Protein AF-A0A3E0JAR3-F1 (afdb_monomer_lite)

Sequence (174 aa):
SFAVMYMLDVHLGWAGGSGLIDFILVNALPGTGNWWMNLVAGAVFFVIYYFSFSFAIKKWDLATPGRGGQENKLYTRKDFNEQKKGSKGGQTKETAAAIMEALGGESNLKHVDACFTRLRVEVSEVGQINEERLKELGAAGVVKVDHNIQAIFGGRSDLYKNEINRIIKESNAS

Organism: NCBI:txid156205

InterPro domains:
  IPR001996 Phosphotransferase system, IIB component, type 1 [PS51098] (93-174)
  IPR001996 Phosphotransferase system, IIB component, type 1 [TIGR00826] (59-154)
  IPR018113 Phosphotransferase system EIIB, cysteine phosphorylation site [PF00367] (98-130)
  IPR018113 Phosphotransferase system EIIB, cysteine phosphorylation site [PS01035] (108-125)
  IPR018113 Phosphotransferase system EIIB, cysteine phosphorylation site [cd00212] (93-168)
  IPR036878 Glucose permease domain IIB [G3DSA:3.30.1360.60] (90-171)
  IPR036878 Glucose permease domain IIB [SSF55604] (95-168)
  IPR050429 Phosphotransferase System Glucose-Specific EIICBA [PTHR30009] (1-170)

Radius of gyration: 22.56 Å; chains: 1; bounding box: 52×41×61 Å

Foldseek 3Di:
DVVVCVVVLNDDDDPPDPDPVRLCVGQVVVCSVCSCVVVVVVVVVCVVCVVVVVCCCVVVVDDDQPPPPRDPPPQDVVNVVVVVVVPPVVLLLVLLQLQCQQCQHPQQFDDWDDDQFKIKTQGPDRVSHHQVSLVVSQFPGWDDDPRIIITGNHRCNHVSSVSNVVVSVVVVVD

Secondary structure (DSSP, 8-state):
-HHHHHHTT------S--SHHHHIIIIITTT-TTTTHHHHHHHHHHHHHHHHHHHHHHHH----TTSSS-------HHHHHHHHHHS-HHHHHHHHHHHHHHTT-GGGEEEEEE-SS-EEEEES-GGG--HHHHHHTT-S-EEEETTEEEE--GGGHHHHHHHHHHHHHHHTT-

Structure (mmCIF, N/CA/C/O backbone):
data_AF-A0A3E0JAR3-F1
#
_entry.id   AF-A0A3E0JAR3-F1
#
loop_
_atom_site.group_PDB
_atom_site.id
_atom_site.type_symbol
_atom_site.label_atom_id
_atom_site.label_alt_id
_atom_site.label_comp_id
_atom_site.label_asym_id
_atom_site.label_entity_id
_atom_site.label_seq_id
_atom_site.pdbx_PDB_ins_code
_atom_site.Cartn_x
_atom_site.Cartn_y
_atom_site.Cartn_z
_atom_site.occupancy
_atom_site.B_iso_or_equiv
_atom_site.auth_seq_id
_atom_site.auth_comp_id
_atom_site.auth_asym_id
_atom_site.auth_atom_id
_atom_site.pdbx_PDB_model_num
ATOM 1 N N . SER A 1 1 ? 7.719 -9.546 -20.124 1.00 64.56 1 SER A N 1
ATOM 2 C CA . SER A 1 1 ? 7.148 -10.876 -20.419 1.00 64.56 1 SER A CA 1
ATOM 3 C C . SER A 1 1 ? 7.914 -11.911 -19.620 1.00 64.56 1 SER A C 1
ATOM 5 O O . SER A 1 1 ? 9.136 -11.921 -19.717 1.00 64.56 1 SER A O 1
ATOM 7 N N . PHE A 1 2 ? 7.223 -12.739 -18.832 1.00 71.62 2 PHE A N 1
ATOM 8 C CA . PHE A 1 2 ? 7.846 -13.811 -18.042 1.00 71.62 2 PHE A CA 1
ATOM 9 C C . PHE A 1 2 ? 8.596 -14.812 -18.939 1.00 71.62 2 PHE A C 1
ATOM 11 O O . PHE A 1 2 ? 9.709 -15.209 -18.620 1.00 71.62 2 PHE A O 1
ATOM 18 N N . ALA A 1 3 ? 8.052 -15.110 -20.125 1.00 78.06 3 ALA A N 1
ATOM 19 C CA . ALA A 1 3 ? 8.654 -16.037 -21.084 1.00 78.06 3 ALA A CA 1
ATOM 2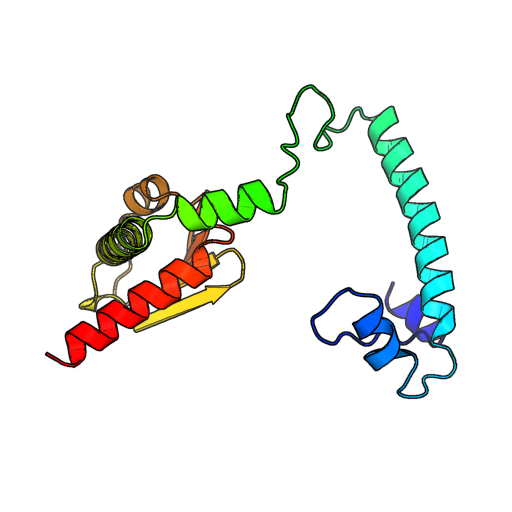0 C C . ALA A 1 3 ? 10.020 -15.570 -21.623 1.00 78.06 3 ALA A C 1
ATOM 22 O O . ALA A 1 3 ? 10.935 -16.372 -21.749 1.00 78.06 3 ALA A O 1
ATOM 23 N N . VAL A 1 4 ? 10.186 -14.272 -21.902 1.00 75.06 4 VAL A N 1
ATOM 24 C CA . VAL A 1 4 ? 11.461 -13.722 -22.410 1.00 75.06 4 VAL A CA 1
ATOM 25 C C . VAL A 1 4 ? 12.536 -13.723 -21.323 1.00 75.06 4 VA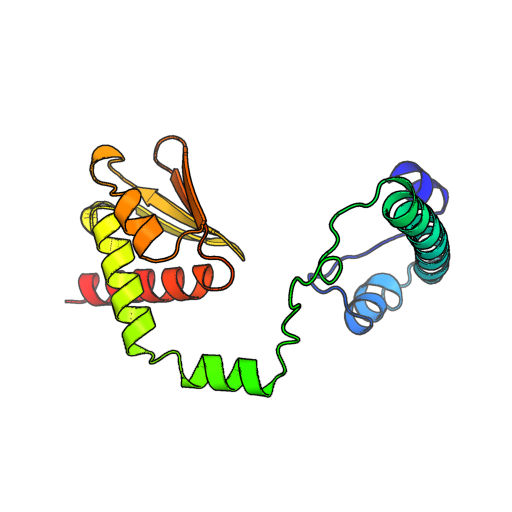L A C 1
ATOM 27 O O . VAL A 1 4 ? 13.687 -14.035 -21.601 1.00 75.06 4 VAL A O 1
ATOM 30 N N . MET A 1 5 ? 12.159 -13.410 -20.080 1.00 77.31 5 MET A N 1
ATOM 31 C CA . MET A 1 5 ? 13.083 -13.462 -18.941 1.00 77.31 5 MET A CA 1
ATOM 32 C C . MET A 1 5 ? 13.514 -14.903 -18.645 1.00 77.31 5 MET A C 1
ATOM 34 O O . MET A 1 5 ? 14.692 -15.144 -18.415 1.00 77.31 5 MET A O 1
ATOM 38 N N . TYR A 1 6 ? 12.586 -15.862 -18.751 1.00 77.75 6 TYR A N 1
ATOM 39 C CA . TYR A 1 6 ? 12.879 -17.289 -18.613 1.00 77.75 6 TYR A CA 1
ATOM 40 C C . TYR A 1 6 ? 13.829 -17.799 -19.710 1.00 77.75 6 TYR A C 1
ATOM 42 O O . TYR A 1 6 ? 14.785 -18.504 -19.414 1.00 77.75 6 TYR A O 1
ATOM 50 N N . MET A 1 7 ? 13.624 -17.395 -20.970 1.00 79.06 7 MET A N 1
ATOM 51 C CA . MET A 1 7 ? 14.518 -17.766 -22.081 1.00 79.06 7 MET A CA 1
ATOM 52 C C . MET A 1 7 ? 15.932 -17.185 -21.954 1.00 79.06 7 MET A C 1
ATOM 54 O O . MET A 1 7 ? 16.880 -17.781 -22.453 1.00 79.06 7 MET A O 1
ATOM 58 N N . LEU A 1 8 ? 16.075 -16.022 -21.316 1.00 73.94 8 LEU A N 1
ATOM 59 C CA . LEU A 1 8 ? 17.360 -15.352 -21.092 1.00 73.94 8 LEU A CA 1
ATOM 60 C C . LEU A 1 8 ? 18.018 -15.746 -19.757 1.00 73.94 8 LEU A C 1
ATOM 62 O O . LEU A 1 8 ? 19.013 -15.133 -19.377 1.00 73.94 8 LEU A O 1
ATOM 66 N N . ASP A 1 9 ? 17.457 -16.735 -19.049 1.00 74.19 9 ASP A N 1
ATOM 67 C CA . ASP A 1 9 ? 17.920 -17.203 -17.735 1.00 74.19 9 ASP A CA 1
ATOM 68 C C . ASP A 1 9 ? 18.020 -16.074 -16.683 1.00 74.19 9 ASP A C 1
ATOM 70 O O . ASP A 1 9 ? 18.864 -16.059 -15.781 1.00 74.19 9 ASP A O 1
ATOM 74 N N . VAL A 1 10 ? 17.135 -15.082 -16.811 1.00 71.31 10 VAL A N 1
ATOM 75 C CA . VAL A 1 10 ? 17.099 -13.889 -15.966 1.00 71.31 10 VAL A CA 1
ATOM 76 C C . VAL A 1 10 ? 16.290 -14.184 -14.713 1.00 71.31 10 VAL A C 1
ATOM 78 O O . VAL A 1 10 ? 15.062 -14.281 -14.747 1.00 71.31 10 VAL A O 1
ATOM 81 N N . HIS A 1 11 ? 16.993 -14.283 -13.591 1.00 69.81 11 HIS A N 1
ATOM 82 C CA . HIS A 1 11 ? 16.402 -14.490 -12.279 1.00 69.81 11 HIS A CA 1
ATOM 83 C C . HIS A 1 11 ? 16.314 -13.155 -11.542 1.00 69.81 11 HIS A C 1
ATOM 85 O O . HIS A 1 11 ? 17.333 -12.516 -11.281 1.00 69.81 11 HIS A O 1
ATOM 91 N N . LEU A 1 12 ? 15.085 -12.746 -11.217 1.00 69.62 12 LEU A N 1
ATOM 92 C CA . LEU A 1 12 ? 14.789 -11.577 -10.393 1.00 69.62 12 LEU A CA 1
ATOM 93 C C . LEU A 1 12 ? 14.257 -12.048 -9.046 1.00 69.62 12 LEU A C 1
ATOM 95 O O . LEU A 1 12 ? 13.067 -12.319 -8.886 1.00 69.62 12 LEU A O 1
ATOM 99 N N . GLY A 1 13 ? 15.153 -12.154 -8.074 1.00 67.56 13 GLY A N 1
ATOM 100 C CA . GLY A 1 13 ? 14.777 -12.371 -6.690 1.00 67.56 13 GLY A CA 1
ATOM 101 C C . GLY A 1 13 ? 14.262 -11.081 -6.051 1.00 67.56 13 GLY A C 1
ATOM 102 O O . GLY A 1 13 ? 14.854 -10.012 -6.219 1.00 67.56 13 GLY A O 1
ATOM 103 N N . TRP A 1 14 ? 13.160 -11.190 -5.307 1.00 66.94 14 TRP A N 1
ATOM 104 C CA . TRP A 1 14 ? 12.526 -10.085 -4.591 1.00 66.94 14 TRP A CA 1
ATOM 105 C C . TRP A 1 14 ? 12.487 -10.389 -3.090 1.00 66.94 14 TRP A C 1
ATOM 107 O O . TRP A 1 14 ? 11.853 -11.355 -2.675 1.00 66.94 14 TRP A O 1
ATOM 117 N N . ALA A 1 15 ? 13.151 -9.558 -2.279 1.00 64.25 15 ALA A N 1
ATOM 118 C CA . ALA A 1 15 ? 13.173 -9.679 -0.814 1.00 64.25 15 ALA A CA 1
ATOM 119 C C . ALA A 1 15 ? 12.381 -8.569 -0.103 1.00 64.25 15 ALA A C 1
ATOM 121 O O . ALA A 1 15 ? 12.691 -8.192 1.022 1.00 64.25 15 ALA A O 1
ATOM 122 N N . GLY A 1 16 ? 11.355 -8.020 -0.759 1.00 60.16 16 GLY A N 1
ATOM 123 C CA . GLY A 1 16 ? 10.467 -7.023 -0.152 1.00 60.16 16 GLY A CA 1
ATOM 124 C C . GLY A 1 16 ? 10.947 -5.574 -0.257 1.00 60.16 16 GLY A C 1
ATOM 125 O O . GLY A 1 16 ? 10.138 -4.665 -0.081 1.00 60.16 16 GLY A O 1
ATOM 126 N N . GLY A 1 17 ? 12.212 -5.339 -0.609 1.00 62.91 17 GLY A N 1
ATOM 127 C CA . GLY A 1 17 ? 12.725 -4.020 -0.968 1.00 62.91 17 GLY A CA 1
ATOM 128 C C . GLY A 1 17 ? 13.080 -3.901 -2.457 1.00 62.91 17 GLY A C 1
ATOM 129 O O . GLY A 1 17 ? 13.234 -4.897 -3.167 1.00 62.91 17 GLY A O 1
ATOM 130 N N . SER A 1 18 ? 13.141 -2.658 -2.942 1.00 70.75 18 SER A N 1
ATOM 131 C CA . SER A 1 18 ? 13.426 -2.309 -4.347 1.00 70.75 18 SER A CA 1
ATOM 132 C C . SER A 1 18 ? 14.765 -1.575 -4.496 1.00 70.75 18 SER A C 1
ATOM 134 O O . SER A 1 18 ? 14.938 -0.765 -5.407 1.00 70.75 18 SER A O 1
ATOM 136 N N . GLY A 1 19 ? 15.687 -1.780 -3.549 1.00 76.75 19 GLY A N 1
ATOM 137 C CA . GLY A 1 19 ? 16.962 -1.071 -3.486 1.00 76.75 19 GLY A CA 1
ATOM 138 C C . GLY A 1 19 ? 18.131 -1.828 -4.119 1.00 76.75 19 GLY A C 1
ATOM 139 O O . GLY A 1 19 ? 18.080 -3.033 -4.353 1.00 76.75 19 GLY A O 1
ATOM 140 N N . LEU A 1 20 ? 19.244 -1.112 -4.321 1.00 81.62 20 LEU A N 1
ATOM 141 C CA . LEU A 1 20 ? 20.516 -1.706 -4.754 1.00 81.62 20 LEU A CA 1
ATOM 142 C C . LEU A 1 20 ? 21.026 -2.766 -3.762 1.00 81.62 20 LEU A C 1
ATOM 144 O O . LEU A 1 20 ? 21.599 -3.771 -4.171 1.00 81.62 20 LEU A O 1
ATOM 148 N N . ILE A 1 21 ? 20.799 -2.542 -2.464 1.00 81.88 21 ILE A N 1
ATOM 149 C CA . ILE A 1 21 ? 21.194 -3.468 -1.396 1.00 81.88 21 ILE A CA 1
ATOM 150 C C . ILE A 1 21 ? 20.463 -4.806 -1.571 1.00 81.88 21 ILE A C 1
ATOM 152 O O . ILE A 1 21 ? 21.114 -5.845 -1.629 1.00 81.88 21 ILE A O 1
ATOM 156 N N . ASP A 1 22 ? 19.142 -4.784 -1.761 1.00 78.31 22 ASP A N 1
ATOM 157 C CA . ASP A 1 22 ? 18.349 -6.004 -1.968 1.00 78.31 22 ASP A CA 1
ATOM 158 C C . ASP A 1 22 ? 18.736 -6.716 -3.267 1.00 78.31 22 ASP A C 1
ATOM 160 O O . ASP A 1 22 ? 18.830 -7.941 -3.307 1.00 78.31 22 ASP A O 1
ATOM 164 N N . PHE A 1 23 ? 19.033 -5.956 -4.327 1.00 78.88 23 PHE A N 1
ATOM 165 C CA . PHE A 1 23 ? 19.499 -6.529 -5.586 1.00 78.88 23 PHE A CA 1
ATOM 166 C C . PHE A 1 23 ? 20.776 -7.354 -5.392 1.00 78.88 23 PHE A C 1
ATOM 168 O O . PHE A 1 23 ? 20.833 -8.507 -5.821 1.00 78.88 23 PHE A O 1
ATOM 175 N N . ILE A 1 24 ? 21.777 -6.802 -4.700 1.00 81.31 24 ILE A N 1
ATOM 176 C CA . ILE A 1 24 ? 23.038 -7.504 -4.435 1.00 81.31 24 ILE A CA 1
ATOM 177 C C . ILE A 1 24 ? 22.790 -8.737 -3.561 1.00 81.31 24 ILE A C 1
ATOM 179 O O . ILE A 1 24 ? 23.259 -9.825 -3.894 1.00 81.31 24 ILE A O 1
ATOM 183 N N . LEU A 1 25 ? 22.027 -8.585 -2.476 1.00 82.50 25 LEU A N 1
ATOM 184 C CA . LEU A 1 25 ? 21.807 -9.657 -1.505 1.00 82.50 25 LEU A CA 1
ATOM 185 C C . LEU A 1 25 ? 21.042 -10.852 -2.084 1.00 82.50 25 LEU A C 1
ATOM 187 O O . LEU A 1 25 ? 21.323 -11.985 -1.706 1.00 82.50 25 LEU A O 1
ATOM 191 N N . VAL A 1 26 ? 20.097 -10.612 -2.995 1.00 78.94 26 VAL A N 1
ATOM 192 C CA . VAL A 1 26 ? 19.178 -11.651 -3.489 1.00 78.94 26 VAL A CA 1
ATOM 193 C C . VAL A 1 26 ? 19.548 -12.150 -4.887 1.00 78.94 26 VAL A C 1
ATOM 195 O O . VAL A 1 26 ? 19.189 -13.264 -5.251 1.00 78.94 26 VAL A O 1
ATOM 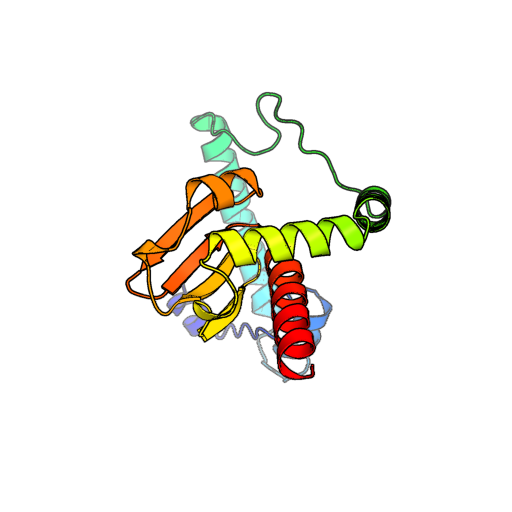198 N N . ASN A 1 27 ? 20.276 -11.365 -5.682 1.00 75.88 27 ASN A N 1
ATOM 199 C CA . ASN A 1 27 ? 20.605 -11.743 -7.060 1.00 75.88 27 ASN A CA 1
ATOM 200 C C . ASN A 1 27 ? 22.105 -12.004 -7.245 1.00 75.88 27 ASN A C 1
ATOM 202 O O . ASN A 1 27 ? 22.471 -13.028 -7.821 1.00 75.88 27 ASN A O 1
ATOM 206 N N . ALA A 1 28 ? 22.975 -11.127 -6.728 1.00 74.88 28 ALA A N 1
ATOM 207 C CA . ALA A 1 28 ? 24.423 -11.251 -6.925 1.00 74.88 28 ALA A CA 1
ATOM 208 C C . ALA A 1 28 ? 25.079 -12.262 -5.965 1.00 74.88 28 ALA A C 1
ATOM 210 O O . ALA A 1 28 ? 25.884 -13.082 -6.398 1.00 74.88 28 ALA A O 1
ATOM 211 N N . LEU A 1 29 ? 24.731 -12.231 -4.673 1.00 72.62 29 LEU A N 1
ATOM 212 C CA . LEU A 1 29 ? 25.328 -13.116 -3.661 1.00 72.62 29 LEU A CA 1
ATOM 213 C C . LEU A 1 29 ? 24.890 -14.586 -3.750 1.00 72.62 29 LEU A C 1
ATOM 215 O O . LEU A 1 29 ? 25.746 -15.446 -3.551 1.00 72.62 29 LEU A O 1
ATOM 219 N N . PRO A 1 30 ? 23.628 -14.929 -4.080 1.00 71.12 30 PRO A N 1
ATOM 220 C CA . PRO A 1 30 ? 23.207 -16.329 -4.175 1.00 71.12 30 PRO A CA 1
ATOM 221 C C . PRO A 1 30 ? 23.770 -17.073 -5.394 1.00 71.12 30 PRO A C 1
ATOM 223 O O . PRO A 1 30 ? 23.451 -18.241 -5.591 1.00 71.12 30 PRO A O 1
ATOM 226 N N . GLY A 1 31 ? 24.601 -16.420 -6.218 1.00 60.44 31 GLY A N 1
ATOM 227 C CA . GLY A 1 31 ? 25.338 -17.078 -7.294 1.00 60.44 31 GLY A CA 1
ATOM 228 C C . GLY A 1 31 ? 24.514 -17.382 -8.546 1.00 60.44 31 GLY A C 1
ATOM 229 O O . GLY A 1 31 ? 24.885 -18.275 -9.304 1.00 60.44 31 GLY A O 1
ATOM 230 N N . THR A 1 32 ? 23.421 -16.651 -8.805 1.00 65.50 32 THR A N 1
ATOM 231 C CA . THR A 1 32 ? 22.745 -16.748 -10.110 1.00 65.50 32 THR A CA 1
ATOM 232 C C . THR A 1 32 ? 23.709 -16.253 -11.193 1.00 65.50 32 THR A C 1
ATOM 234 O O . THR A 1 32 ? 24.086 -15.083 -11.214 1.00 65.50 32 THR A O 1
ATOM 237 N N . GLY A 1 33 ? 24.183 -17.146 -12.069 1.00 68.00 33 GLY A N 1
ATOM 238 C CA . GLY A 1 33 ? 25.280 -16.846 -13.007 1.00 68.00 33 GLY A CA 1
ATOM 239 C C . GLY A 1 33 ? 25.011 -15.653 -13.936 1.00 68.00 33 GLY A C 1
ATOM 240 O O . GLY A 1 33 ? 25.941 -14.978 -14.374 1.00 68.00 33 GLY A O 1
ATOM 241 N N . ASN A 1 34 ? 23.734 -15.339 -14.164 1.00 74.69 34 ASN A N 1
ATOM 242 C CA . ASN A 1 34 ? 23.268 -14.282 -15.057 1.00 74.69 34 ASN A CA 1
ATOM 243 C C . ASN A 1 34 ? 22.700 -13.052 -14.326 1.00 74.69 34 ASN A C 1
ATOM 245 O O . ASN A 1 34 ? 21.939 -12.283 -14.913 1.00 74.69 34 ASN A O 1
ATOM 249 N N . TRP A 1 35 ? 23.081 -12.809 -13.065 1.00 77.25 35 TRP A N 1
ATOM 250 C CA . TRP A 1 35 ? 22.592 -11.663 -12.278 1.00 77.25 35 TRP A CA 1
ATOM 251 C C . TRP A 1 35 ? 22.765 -10.304 -12.985 1.00 77.25 35 TRP A C 1
ATOM 253 O O . TRP A 1 35 ? 21.928 -9.415 -12.828 1.00 77.25 35 TRP A O 1
ATOM 263 N N . TRP A 1 36 ? 23.817 -10.140 -13.794 1.00 79.62 36 TRP A N 1
ATOM 264 C CA . TRP A 1 36 ? 24.115 -8.927 -14.566 1.00 79.62 36 TRP A CA 1
ATOM 265 C C . TRP A 1 36 ? 23.120 -8.682 -15.710 1.00 79.62 36 TRP A C 1
ATOM 267 O O . TRP A 1 36 ? 22.889 -7.533 -16.094 1.00 79.62 36 TRP A O 1
ATOM 277 N N . MET A 1 37 ? 22.472 -9.733 -16.219 1.00 79.06 37 MET A N 1
ATOM 278 C CA . MET A 1 37 ? 21.462 -9.633 -17.273 1.00 79.06 37 MET A CA 1
ATOM 279 C C . MET A 1 37 ? 20.226 -8.856 -16.797 1.00 79.06 37 MET A C 1
ATOM 281 O O . MET A 1 37 ? 19.566 -8.196 -17.596 1.00 79.06 37 MET A O 1
ATOM 285 N N . ASN A 1 38 ? 19.967 -8.828 -15.484 1.00 78.75 38 ASN A N 1
ATOM 286 C CA . ASN A 1 38 ? 18.946 -7.966 -14.887 1.00 78.75 38 ASN A CA 1
ATOM 287 C C . ASN A 1 38 ? 19.204 -6.476 -15.164 1.00 78.75 38 ASN A C 1
ATOM 289 O O . ASN A 1 38 ? 18.263 -5.724 -15.417 1.00 78.75 38 ASN A O 1
ATOM 293 N N . LEU A 1 39 ? 20.472 -6.044 -15.154 1.00 83.19 39 LEU A N 1
ATOM 294 C CA . LEU A 1 39 ? 20.843 -4.656 -15.447 1.00 83.19 39 LEU A CA 1
ATOM 295 C C . LEU A 1 39 ? 20.653 -4.336 -16.930 1.00 83.19 39 LEU A C 1
ATOM 297 O O . LEU A 1 39 ? 20.132 -3.275 -17.268 1.00 83.19 39 LEU A O 1
ATOM 301 N N . VAL A 1 40 ? 21.023 -5.270 -17.811 1.00 86.06 40 VAL A N 1
ATOM 302 C CA . VAL A 1 40 ? 20.831 -5.132 -19.262 1.00 86.06 40 VAL A CA 1
ATOM 303 C C . VAL A 1 40 ? 19.343 -5.069 -19.600 1.00 86.06 40 VAL A C 1
ATOM 305 O O . VAL A 1 40 ? 18.907 -4.153 -20.295 1.00 86.06 40 VAL A O 1
ATOM 308 N N . ALA A 1 41 ? 18.541 -5.985 -19.053 1.00 83.62 41 ALA A N 1
ATOM 309 C CA . ALA A 1 41 ? 17.092 -5.971 -19.205 1.00 83.62 41 ALA A CA 1
ATOM 310 C C . ALA A 1 41 ? 16.492 -4.662 -18.672 1.00 83.62 41 ALA A C 1
ATOM 312 O O . ALA A 1 41 ? 15.688 -4.034 -19.360 1.00 83.62 41 ALA A O 1
ATOM 313 N N . GLY A 1 42 ? 16.928 -4.205 -17.492 1.00 84.31 42 GLY A N 1
ATOM 314 C CA . GLY A 1 42 ? 16.527 -2.922 -16.916 1.00 84.31 42 GLY A CA 1
ATOM 315 C C . GLY A 1 42 ? 16.838 -1.735 -17.831 1.00 84.31 42 GLY A C 1
ATOM 316 O O . GLY A 1 42 ? 15.973 -0.886 -18.037 1.00 84.31 42 GLY A O 1
ATOM 317 N N . ALA A 1 43 ? 18.023 -1.703 -18.444 1.00 89.38 43 ALA A N 1
ATOM 318 C CA . ALA A 1 43 ? 18.407 -0.667 -19.401 1.00 89.38 43 ALA A CA 1
ATOM 319 C C . ALA A 1 43 ? 17.542 -0.699 -20.673 1.00 89.38 43 ALA A C 1
ATOM 321 O O . ALA A 1 43 ? 17.083 0.346 -21.134 1.00 89.38 43 ALA A O 1
ATOM 322 N N . VAL A 1 44 ? 17.255 -1.887 -21.214 1.00 90.25 44 VAL A N 1
ATOM 323 C CA . VAL A 1 44 ? 16.363 -2.043 -22.374 1.00 90.25 44 VAL A CA 1
ATOM 324 C C . VAL A 1 44 ? 14.948 -1.560 -22.043 1.00 90.25 44 VAL A C 1
ATOM 326 O O . VAL A 1 44 ? 14.380 -0.769 -22.797 1.00 90.25 44 VAL A O 1
ATOM 329 N N . PHE A 1 45 ? 14.388 -1.966 -20.898 1.00 86.81 45 PHE A N 1
ATOM 330 C CA . PHE A 1 45 ? 13.077 -1.486 -20.449 1.00 86.81 45 PHE A CA 1
ATOM 331 C C . PHE A 1 45 ? 13.064 0.023 -20.204 1.00 86.81 45 PHE A C 1
ATOM 333 O O . PHE A 1 45 ? 12.093 0.677 -20.577 1.00 86.81 45 PHE A O 1
ATOM 340 N N . PHE A 1 46 ? 14.134 0.587 -19.636 1.00 91.56 46 PHE A N 1
ATOM 341 C CA . PHE A 1 46 ? 14.276 2.031 -19.451 1.00 91.56 46 PHE A CA 1
ATOM 342 C C . PHE A 1 46 ? 14.180 2.772 -20.785 1.00 91.56 46 PHE A C 1
ATOM 344 O O . PHE A 1 46 ? 13.401 3.715 -20.895 1.00 91.56 46 PHE A O 1
ATOM 351 N N . VAL A 1 47 ? 14.910 2.320 -21.809 1.00 94.88 47 VAL A N 1
ATOM 352 C CA . VAL A 1 47 ? 14.860 2.913 -23.152 1.00 94.88 47 VAL A CA 1
ATOM 353 C C . VAL A 1 47 ? 13.447 2.804 -23.727 1.00 94.88 47 VAL A C 1
ATOM 355 O O . VAL A 1 47 ? 12.865 3.819 -24.109 1.00 94.88 47 VAL A O 1
ATOM 358 N N . ILE A 1 48 ? 12.861 1.603 -23.735 1.00 94.06 48 ILE A N 1
ATOM 359 C CA . ILE A 1 48 ? 11.518 1.376 -24.290 1.00 94.06 48 ILE A CA 1
ATOM 360 C C . ILE A 1 48 ? 10.491 2.282 -23.607 1.00 94.06 48 ILE A C 1
ATOM 362 O O . ILE A 1 48 ? 9.772 3.002 -24.296 1.00 94.06 48 ILE A O 1
ATOM 366 N N . TYR A 1 49 ? 10.450 2.290 -22.273 1.00 90.19 49 TYR A N 1
ATOM 367 C CA . TYR A 1 49 ? 9.503 3.101 -21.514 1.00 90.19 49 TYR A CA 1
ATOM 368 C C . TYR A 1 49 ? 9.761 4.593 -21.685 1.00 90.19 49 TYR A C 1
ATOM 370 O O . TYR A 1 49 ? 8.815 5.339 -21.927 1.00 90.19 49 TYR A O 1
ATOM 378 N N . TYR A 1 50 ? 11.012 5.048 -21.620 1.00 92.69 50 TYR A N 1
ATOM 379 C CA . TYR A 1 50 ? 11.323 6.461 -21.802 1.00 92.69 50 TYR A CA 1
ATOM 380 C C . TYR A 1 50 ? 10.791 6.969 -23.142 1.00 92.69 50 TYR A C 1
ATOM 382 O O . TYR A 1 50 ? 10.076 7.971 -23.170 1.00 92.69 50 TYR A O 1
ATOM 390 N N . PHE A 1 51 ? 11.067 6.264 -24.242 1.00 94.56 51 PHE A N 1
ATOM 391 C CA . PHE A 1 51 ? 10.613 6.688 -25.564 1.00 94.56 51 PHE A CA 1
ATOM 392 C C . PHE A 1 51 ? 9.106 6.497 -25.759 1.00 94.56 51 PHE A C 1
ATOM 394 O O . PHE A 1 51 ? 8.458 7.413 -26.267 1.00 94.56 51 PHE A O 1
ATOM 401 N N . SER A 1 52 ? 8.523 5.376 -25.322 1.00 93.19 52 SER A N 1
ATOM 402 C CA . SER A 1 52 ? 7.086 5.124 -25.483 1.00 93.19 52 SER A CA 1
ATOM 403 C C . SER A 1 52 ? 6.241 6.111 -24.679 1.00 93.19 52 SER A C 1
ATOM 405 O O . SER A 1 52 ? 5.325 6.721 -25.231 1.00 93.19 52 SER A O 1
ATOM 407 N N . PHE A 1 53 ? 6.565 6.323 -23.397 1.00 89.50 53 PHE A N 1
ATOM 408 C CA . PHE A 1 53 ? 5.856 7.279 -22.549 1.00 89.50 53 PHE A CA 1
ATOM 409 C C . PHE A 1 53 ? 6.122 8.711 -23.002 1.00 89.50 53 PHE A C 1
ATOM 411 O O . PHE A 1 53 ? 5.169 9.470 -23.132 1.00 89.50 53 PHE A O 1
ATOM 418 N N . SER A 1 54 ? 7.365 9.089 -23.322 1.00 88.62 54 SER A N 1
ATOM 419 C CA . SER A 1 54 ? 7.648 10.447 -23.816 1.00 88.62 54 SER A CA 1
ATOM 420 C C . SER A 1 54 ? 6.904 10.751 -25.113 1.00 88.62 54 SER A C 1
ATOM 422 O O . SER A 1 54 ? 6.397 11.861 -25.280 1.00 88.62 54 SER A O 1
ATOM 424 N N . PHE A 1 55 ? 6.812 9.780 -26.025 1.00 92.19 55 PHE A N 1
ATOM 425 C CA . PHE A 1 55 ? 6.028 9.920 -27.244 1.00 92.19 55 PHE A CA 1
ATOM 426 C C . PHE A 1 55 ? 4.537 10.058 -26.928 1.00 92.19 55 PHE A C 1
ATOM 428 O O . PHE A 1 55 ? 3.918 11.017 -27.379 1.00 92.19 55 PHE A O 1
ATOM 435 N N . ALA A 1 56 ? 3.975 9.169 -26.105 1.00 89.50 56 ALA A N 1
ATOM 436 C CA . ALA A 1 56 ? 2.568 9.215 -25.714 1.00 89.50 56 ALA A CA 1
ATOM 437 C C . ALA A 1 56 ? 2.195 10.536 -25.014 1.00 89.50 56 ALA A C 1
ATOM 439 O O . ALA A 1 56 ? 1.195 11.159 -25.364 1.00 89.50 56 ALA A O 1
ATOM 440 N N . ILE A 1 57 ? 3.024 11.003 -24.073 1.00 87.69 57 ILE A N 1
ATOM 441 C CA . ILE A 1 57 ? 2.811 12.246 -23.316 1.00 87.69 57 ILE A CA 1
ATOM 442 C C . ILE A 1 57 ? 2.824 13.459 -24.248 1.00 87.69 57 ILE A C 1
ATOM 444 O O . ILE A 1 57 ? 1.959 14.324 -24.140 1.00 87.69 57 ILE A O 1
ATOM 448 N N . LYS A 1 58 ? 3.781 13.527 -25.183 1.00 84.56 58 LYS A N 1
ATOM 449 C CA . LYS A 1 58 ? 3.883 14.645 -26.135 1.00 84.56 58 LYS A CA 1
ATOM 450 C C . LYS A 1 58 ? 2.801 14.600 -27.217 1.00 84.56 58 LYS A C 1
ATOM 452 O O . LYS A 1 58 ? 2.339 15.651 -27.641 1.00 84.56 58 LYS A O 1
ATOM 457 N N . LYS A 1 59 ? 2.420 13.407 -27.684 1.00 88.50 59 LYS A N 1
ATOM 458 C CA . LYS A 1 59 ? 1.480 13.209 -28.800 1.00 88.50 59 LYS A CA 1
ATOM 459 C C . LYS A 1 59 ? 0.020 13.370 -28.378 1.00 88.50 59 LYS A C 1
ATOM 461 O O . LYS A 1 59 ? -0.758 13.926 -29.146 1.00 88.50 59 LYS A O 1
ATOM 466 N N . TRP A 1 60 ? -0.345 12.875 -27.196 1.00 86.44 60 TRP A N 1
ATOM 467 C CA . TRP A 1 60 ? -1.733 12.837 -26.711 1.00 86.44 60 TRP A CA 1
ATOM 468 C C . TRP A 1 60 ? -2.007 13.760 -25.533 1.00 86.44 60 TRP A C 1
ATOM 470 O O . TRP A 1 60 ? -3.049 13.654 -24.899 1.00 86.44 60 TRP A O 1
ATOM 480 N N . ASP A 1 61 ? -1.063 14.642 -25.232 1.00 81.50 61 ASP A N 1
ATOM 481 C CA . ASP A 1 61 ? -1.167 15.610 -24.153 1.00 81.50 61 ASP A CA 1
ATOM 482 C C . ASP A 1 61 ? -1.640 14.999 -22.810 1.00 81.50 61 ASP A C 1
ATOM 484 O O . ASP A 1 61 ? -2.404 15.598 -22.057 1.00 81.50 61 ASP A O 1
ATOM 488 N N . LEU A 1 62 ? -1.128 13.813 -22.460 1.00 78.19 62 LEU A N 1
ATOM 489 C CA . LEU A 1 62 ? -1.497 13.115 -21.224 1.00 78.19 62 LEU A CA 1
ATOM 490 C C . LEU A 1 62 ? -1.196 13.959 -19.970 1.00 78.19 62 LEU A C 1
ATOM 492 O O . LEU A 1 62 ? -0.114 14.538 -19.818 1.00 78.19 62 LEU A O 1
ATOM 496 N N . ALA A 1 63 ? -2.151 13.995 -19.041 1.00 75.62 63 ALA A N 1
ATOM 497 C CA . ALA A 1 63 ? -2.010 14.661 -17.750 1.00 75.62 63 ALA A CA 1
ATOM 498 C C . ALA A 1 63 ? -1.104 13.837 -16.818 1.00 75.62 63 ALA A C 1
ATOM 500 O O . ALA A 1 63 ? -1.560 12.982 -16.062 1.00 75.62 63 ALA A O 1
ATOM 501 N N . THR A 1 64 ? 0.205 14.062 -16.903 1.00 78.12 64 THR A N 1
ATOM 502 C CA . THR A 1 64 ? 1.185 13.491 -15.972 1.00 78.12 64 THR A CA 1
ATOM 503 C C . THR A 1 64 ? 1.372 14.397 -14.753 1.00 78.12 64 THR A C 1
ATOM 505 O O . THR A 1 64 ? 1.393 15.618 -14.931 1.00 78.12 64 THR A O 1
ATOM 508 N N . PRO A 1 65 ? 1.594 13.848 -13.542 1.00 64.75 65 PRO A N 1
ATOM 509 C CA . PRO A 1 65 ? 1.869 14.649 -12.348 1.00 64.75 65 PRO A CA 1
ATOM 510 C C . PRO A 1 65 ? 3.007 15.654 -12.593 1.00 64.75 65 PRO A C 1
ATOM 512 O O . PRO A 1 65 ? 4.105 15.255 -12.981 1.00 64.75 65 PRO A O 1
ATOM 515 N N . GLY A 1 66 ? 2.758 16.950 -12.378 1.00 70.00 66 GLY A N 1
ATOM 516 C CA . GLY A 1 66 ? 3.714 18.038 -12.650 1.00 70.00 66 GLY A CA 1
ATOM 517 C C . GLY A 1 66 ? 3.567 18.724 -14.018 1.00 70.00 66 GLY A C 1
ATOM 518 O O . GLY A 1 66 ? 4.276 19.689 -14.292 1.00 70.00 66 GLY A O 1
ATOM 519 N N . ARG A 1 67 ? 2.638 18.278 -14.873 1.00 66.00 67 ARG A N 1
ATOM 520 C CA . ARG A 1 67 ? 2.280 18.934 -16.142 1.00 66.00 67 ARG A CA 1
ATOM 521 C C . ARG A 1 67 ? 0.877 19.535 -16.019 1.00 66.00 67 ARG A C 1
ATOM 523 O O . ARG A 1 67 ? -0.029 18.863 -15.542 1.00 66.00 67 ARG A O 1
ATOM 530 N N . GLY A 1 68 ? 0.698 20.799 -16.409 1.00 62.66 68 GLY A N 1
ATOM 531 C CA . GLY A 1 68 ? -0.589 21.504 -16.274 1.00 62.66 68 GLY A CA 1
ATOM 532 C C . GLY A 1 68 ? -0.836 22.171 -14.911 1.00 62.66 68 GLY A C 1
ATOM 533 O O . GLY A 1 68 ? -1.979 22.275 -14.485 1.00 62.66 68 GLY A O 1
ATOM 534 N N . GLY A 1 69 ? 0.214 22.614 -14.207 1.00 59.38 69 GLY A N 1
ATOM 535 C CA . GLY A 1 69 ? 0.075 23.414 -12.978 1.00 59.38 69 GLY A CA 1
ATOM 536 C C . GLY A 1 69 ? -0.278 22.626 -11.711 1.00 59.38 69 GLY A C 1
ATOM 537 O O . GLY A 1 69 ? -0.523 23.228 -10.670 1.00 59.38 69 GLY A O 1
ATOM 538 N N . GLN A 1 70 ? -0.282 21.291 -11.763 1.00 53.41 70 GLN A N 1
ATOM 539 C CA . GLN A 1 70 ? -0.364 20.477 -10.552 1.00 53.41 70 GLN A CA 1
ATOM 540 C C . GLN A 1 70 ? 0.963 20.544 -9.792 1.00 53.41 70 GLN A C 1
ATOM 542 O O . GLN A 1 70 ? 1.973 19.988 -10.225 1.00 53.41 70 GLN A O 1
ATOM 547 N N . GLU A 1 71 ? 0.948 21.241 -8.658 1.00 52.22 71 GLU A N 1
ATOM 548 C CA . GLU A 1 71 ? 2.059 21.307 -7.714 1.00 52.22 71 GLU A CA 1
ATOM 549 C C . GLU A 1 71 ? 2.369 19.911 -7.159 1.00 52.22 71 GLU A C 1
ATOM 551 O O . GLU A 1 71 ? 1.730 19.425 -6.223 1.00 52.22 71 GLU A O 1
ATOM 556 N N . ASN A 1 72 ? 3.391 19.259 -7.712 1.00 50.00 72 ASN A N 1
ATOM 557 C CA . ASN A 1 72 ? 4.047 18.145 -7.040 1.00 50.00 72 ASN A CA 1
ATOM 558 C C . ASN A 1 72 ? 4.836 18.719 -5.861 1.00 50.00 72 ASN A C 1
ATOM 560 O O . ASN A 1 72 ? 6.008 19.069 -6.002 1.00 50.00 72 ASN A O 1
ATOM 564 N N . LYS A 1 73 ? 4.195 18.836 -4.693 1.00 54.06 73 LYS A N 1
ATOM 565 C CA . LYS A 1 73 ? 4.905 19.144 -3.450 1.00 54.06 73 LYS A CA 1
ATOM 566 C C . LYS A 1 73 ? 5.937 18.045 -3.202 1.00 54.06 73 LYS A C 1
ATOM 568 O O . LYS A 1 73 ? 5.601 16.918 -2.843 1.00 54.06 73 LYS A O 1
ATOM 573 N N . LEU A 1 74 ? 7.202 18.375 -3.438 1.00 56.16 74 LEU A N 1
ATOM 574 C CA . LEU A 1 74 ? 8.344 17.553 -3.065 1.00 56.16 74 LEU A CA 1
ATOM 575 C C . LEU A 1 74 ? 8.443 17.570 -1.540 1.00 56.16 74 LEU A C 1
ATOM 577 O O . LEU A 1 74 ? 8.989 18.501 -0.956 1.00 56.16 74 LEU A O 1
ATOM 581 N N . TYR A 1 75 ? 7.880 16.549 -0.897 1.00 55.12 75 TYR A N 1
ATOM 582 C CA . TYR A 1 75 ? 7.982 16.385 0.548 1.00 55.12 75 TYR A CA 1
ATOM 583 C C . TYR A 1 75 ? 9.437 16.094 0.928 1.00 55.12 75 TYR A C 1
ATOM 585 O O . TYR A 1 75 ? 10.000 15.048 0.598 1.00 55.12 75 TYR A O 1
ATOM 593 N N . THR A 1 76 ? 10.058 17.029 1.634 1.00 65.50 76 THR A N 1
ATOM 594 C CA . THR A 1 76 ? 11.393 16.874 2.206 1.00 65.50 76 THR A CA 1
ATOM 595 C C . THR A 1 76 ? 11.299 16.061 3.502 1.00 65.50 76 THR A C 1
ATOM 597 O O . THR A 1 76 ? 10.272 16.041 4.179 1.00 65.50 76 THR A O 1
ATOM 600 N N . ARG A 1 77 ? 12.391 15.406 3.928 1.00 56.19 77 ARG A N 1
ATOM 601 C CA . ARG A 1 77 ? 12.447 14.706 5.234 1.00 56.19 77 ARG A CA 1
ATOM 602 C C . ARG A 1 77 ? 12.060 15.599 6.425 1.00 56.19 77 ARG A C 1
ATOM 604 O O . ARG A 1 77 ? 11.609 15.082 7.443 1.00 56.19 77 ARG A O 1
ATOM 611 N N . LYS A 1 78 ? 12.232 16.921 6.301 1.00 56.53 78 LYS A N 1
ATOM 612 C CA . LYS A 1 78 ? 11.753 17.907 7.278 1.00 56.53 78 LYS A CA 1
ATOM 613 C C . LYS A 1 78 ? 10.226 17.974 7.310 1.00 56.53 78 LYS A C 1
ATOM 615 O O . LYS A 1 78 ? 9.683 17.810 8.392 1.00 56.53 78 LYS A O 1
ATOM 620 N N . ASP A 1 79 ? 9.558 18.040 6.160 1.00 60.06 79 ASP A N 1
ATOM 621 C CA . ASP A 1 79 ? 8.090 18.003 6.064 1.00 60.06 79 ASP A CA 1
ATOM 622 C C . ASP A 1 79 ? 7.522 16.697 6.635 1.00 60.06 79 ASP A C 1
ATOM 624 O O . ASP A 1 79 ? 6.515 16.704 7.334 1.00 60.06 79 ASP A O 1
ATOM 628 N N . PHE A 1 80 ? 8.207 15.568 6.420 1.00 56.88 80 PHE A N 1
ATOM 629 C CA . PHE A 1 80 ? 7.807 14.273 6.982 1.00 56.88 80 PHE A CA 1
ATOM 630 C C . PHE A 1 80 ? 7.932 14.236 8.516 1.00 56.88 80 PHE A C 1
ATOM 632 O O . PHE A 1 80 ? 7.062 13.710 9.211 1.00 56.88 80 PHE A O 1
ATOM 639 N N . ASN A 1 81 ? 9.005 14.818 9.065 1.00 58.34 81 ASN A N 1
ATOM 640 C CA . ASN A 1 81 ? 9.215 14.930 10.511 1.00 58.34 81 ASN A CA 1
ATOM 641 C C . ASN A 1 81 ? 8.306 15.984 11.161 1.00 58.34 81 ASN A C 1
ATOM 643 O O . ASN A 1 81 ? 7.897 15.805 12.306 1.00 58.34 81 ASN A O 1
ATOM 647 N N . GLU A 1 82 ? 7.959 17.050 10.448 1.00 54.56 82 GLU A N 1
ATOM 648 C CA . GLU A 1 82 ? 6.984 18.054 10.876 1.00 54.56 82 GLU A CA 1
ATOM 649 C C . GLU A 1 82 ? 5.559 17.510 10.815 1.00 54.56 82 GLU A C 1
ATOM 651 O O . GLU A 1 82 ? 4.794 17.751 11.737 1.00 54.56 82 GLU A O 1
ATOM 656 N N . GLN A 1 83 ? 5.218 16.665 9.839 1.00 50.75 83 GLN A N 1
ATOM 657 C CA . GLN A 1 83 ? 3.952 15.928 9.811 1.00 50.75 83 GLN A CA 1
ATOM 658 C C . GLN A 1 83 ? 3.879 14.872 10.931 1.00 50.75 83 GLN A C 1
ATOM 660 O O . GLN A 1 83 ? 2.811 14.646 11.503 1.00 50.75 83 GLN A O 1
ATOM 665 N N . LYS A 1 84 ? 5.024 14.288 11.318 1.00 47.19 84 LYS A N 1
ATOM 666 C CA . LYS A 1 84 ? 5.164 13.438 12.517 1.00 47.19 84 LYS A CA 1
ATOM 667 C C . LYS A 1 84 ? 5.056 14.217 13.832 1.00 47.19 84 LYS A C 1
ATOM 669 O O . LYS A 1 84 ? 4.541 13.671 14.800 1.00 47.19 84 LYS A O 1
ATOM 674 N N . LYS A 1 85 ? 5.524 15.469 13.885 1.00 44.03 85 LYS A N 1
ATOM 675 C CA . LYS A 1 85 ? 5.369 16.365 15.050 1.00 44.03 85 LYS A CA 1
ATOM 676 C C . LYS A 1 85 ? 3.997 17.052 15.100 1.00 44.03 85 LYS A C 1
ATOM 678 O O . LYS A 1 85 ? 3.543 17.410 16.181 1.00 44.03 85 LYS A O 1
ATOM 683 N N . GLY A 1 86 ? 3.349 17.226 13.950 1.00 43.41 86 GLY A N 1
ATOM 684 C CA . GLY A 1 86 ? 2.028 17.833 13.777 1.00 43.41 86 GLY A CA 1
ATOM 685 C C . GLY A 1 86 ? 0.876 16.835 13.886 1.00 43.41 86 GLY A C 1
ATOM 686 O O . GLY A 1 86 ? -0.232 17.232 14.237 1.00 43.41 86 GLY A O 1
ATOM 687 N N . SER A 1 87 ? 1.133 15.538 13.686 1.00 46.22 87 SER A N 1
ATOM 688 C CA . SER A 1 87 ? 0.236 14.475 14.146 1.00 46.22 87 SER A CA 1
ATOM 689 C C . SER A 1 87 ? 0.362 14.369 15.660 1.00 46.22 87 SER A C 1
ATOM 691 O O . SER A 1 87 ? 1.110 13.546 16.187 1.00 46.22 87 SER A O 1
ATOM 693 N N . LYS A 1 88 ? -0.362 15.239 16.372 1.00 47.28 88 LYS A N 1
ATOM 694 C CA . LYS A 1 88 ? -0.662 15.048 17.792 1.00 47.28 88 LYS A CA 1
ATOM 695 C C . LYS A 1 88 ? -1.094 13.589 17.953 1.00 47.28 88 LYS A C 1
ATOM 697 O O . LYS A 1 88 ? -2.095 13.204 17.360 1.00 47.28 88 LYS A O 1
ATOM 702 N N . GLY A 1 89 ? -0.379 12.781 18.738 1.00 52.97 89 GLY A N 1
ATOM 703 C CA . GLY A 1 89 ? -0.783 11.392 19.010 1.00 52.97 89 GLY A CA 1
ATOM 704 C C . GLY A 1 89 ? -2.243 11.277 19.481 1.00 52.97 89 GLY A C 1
ATOM 705 O O . GLY A 1 89 ? -2.902 10.286 19.191 1.00 52.97 89 GLY A O 1
ATOM 706 N N . GLY A 1 90 ? -2.778 12.343 20.094 1.00 60.38 90 GLY A N 1
ATOM 707 C CA . GLY A 1 90 ? -4.202 12.486 20.408 1.00 60.38 90 GLY A CA 1
ATOM 708 C C . GLY A 1 90 ? -5.127 12.519 19.185 1.00 60.38 90 GLY A C 1
ATOM 709 O O . GLY A 1 90 ? -6.141 11.841 19.193 1.00 60.38 90 GLY A O 1
ATOM 710 N N . GLN A 1 91 ? -4.754 13.191 18.091 1.00 72.75 91 GLN A N 1
ATOM 711 C CA . GLN A 1 91 ? -5.592 13.284 16.889 1.00 72.75 91 GLN A CA 1
ATOM 712 C C . GLN A 1 91 ? -5.715 11.933 16.168 1.00 72.75 91 GLN A C 1
ATOM 714 O O . GLN A 1 91 ? -6.788 11.598 15.673 1.00 72.75 91 GLN A O 1
ATOM 719 N N . THR A 1 92 ? -4.648 11.124 16.133 1.00 81.50 92 THR A N 1
ATOM 720 C CA . THR A 1 92 ? -4.713 9.759 15.577 1.00 81.50 92 THR A CA 1
ATOM 721 C C . THR A 1 92 ? -5.585 8.848 16.438 1.00 81.50 92 THR A C 1
ATOM 723 O O . THR A 1 92 ? -6.371 8.092 15.876 1.00 81.50 92 THR A O 1
ATOM 726 N N . LYS A 1 93 ? -5.496 8.954 17.773 1.00 86.12 93 LYS A N 1
ATOM 727 C CA . LYS A 1 93 ? -6.335 8.192 18.712 1.00 86.12 93 LYS A CA 1
ATOM 728 C C . LYS A 1 93 ? -7.810 8.570 18.620 1.00 86.12 93 LYS A C 1
ATOM 730 O O . LYS A 1 93 ? -8.650 7.689 18.478 1.00 86.12 93 LYS A O 1
ATOM 735 N N . GLU A 1 94 ? -8.117 9.862 18.610 1.00 87.00 94 GLU A N 1
ATOM 736 C CA . GLU A 1 94 ? -9.480 10.376 18.422 1.00 87.00 94 GLU A CA 1
ATOM 737 C C . GLU A 1 94 ? -10.058 9.948 17.069 1.00 87.00 94 GLU A C 1
ATOM 739 O O . GLU A 1 94 ? -11.191 9.481 16.993 1.00 87.00 94 GLU A O 1
ATOM 744 N N . THR A 1 95 ? -9.262 10.037 15.999 1.00 89.25 95 THR A N 1
ATOM 745 C CA . THR A 1 95 ? -9.699 9.603 14.665 1.00 89.25 95 THR A CA 1
ATOM 746 C C . THR A 1 95 ? -9.909 8.090 14.616 1.00 89.25 95 THR A C 1
ATOM 748 O O . THR A 1 95 ? -10.889 7.638 14.040 1.00 89.25 95 THR A O 1
ATOM 751 N N . ALA A 1 96 ? -9.033 7.296 15.238 1.00 91.62 96 ALA A N 1
ATOM 752 C CA . ALA A 1 96 ? -9.180 5.844 15.321 1.00 91.62 96 ALA A CA 1
ATOM 753 C C . ALA A 1 96 ? -10.443 5.434 16.098 1.00 91.62 96 ALA A C 1
ATOM 755 O O . ALA A 1 96 ? -11.165 4.550 15.644 1.00 91.62 96 ALA A O 1
ATOM 756 N N . ALA A 1 97 ? -10.746 6.110 17.210 1.00 91.81 97 ALA A N 1
ATOM 757 C CA . ALA A 1 97 ? -11.982 5.906 17.963 1.00 91.81 97 ALA A CA 1
ATOM 758 C C . ALA A 1 97 ? -13.221 6.276 17.128 1.00 91.81 97 ALA A C 1
ATOM 760 O O . ALA A 1 97 ? -14.148 5.481 17.020 1.00 91.81 97 ALA A O 1
ATOM 761 N N . ALA A 1 98 ? -13.201 7.419 16.436 1.00 92.69 98 ALA A N 1
ATOM 762 C CA . ALA A 1 98 ? -14.296 7.818 15.552 1.00 92.69 98 ALA A CA 1
ATOM 763 C C . ALA A 1 98 ? -14.479 6.862 14.355 1.00 92.69 98 ALA A C 1
ATOM 765 O O . ALA A 1 98 ? -15.605 6.621 13.923 1.00 92.69 98 ALA A O 1
ATOM 766 N N . ILE A 1 99 ? -13.388 6.297 13.817 1.00 93.31 99 ILE A N 1
ATOM 767 C CA . ILE A 1 99 ? -13.444 5.249 12.784 1.00 93.31 99 ILE A CA 1
ATOM 768 C C . ILE A 1 99 ? -14.098 3.988 13.360 1.00 93.31 99 ILE A C 1
ATOM 770 O O . ILE A 1 99 ? -14.940 3.391 12.697 1.00 93.31 99 ILE A O 1
ATOM 774 N N . MET A 1 100 ? -13.741 3.600 14.586 1.00 92.75 100 MET A N 1
ATOM 775 C CA . MET A 1 100 ? -14.328 2.453 15.282 1.00 92.75 100 MET A CA 1
ATOM 776 C C . MET A 1 100 ? -15.840 2.618 15.472 1.00 92.75 100 MET A C 1
ATOM 778 O O . MET A 1 100 ? -16.604 1.719 15.134 1.00 92.75 100 MET A O 1
ATOM 782 N N . GLU A 1 101 ? -16.278 3.786 15.943 1.00 92.88 101 GLU A N 1
ATOM 783 C CA . GLU A 1 101 ? -17.698 4.123 16.086 1.00 92.88 101 GLU A CA 1
ATOM 784 C C .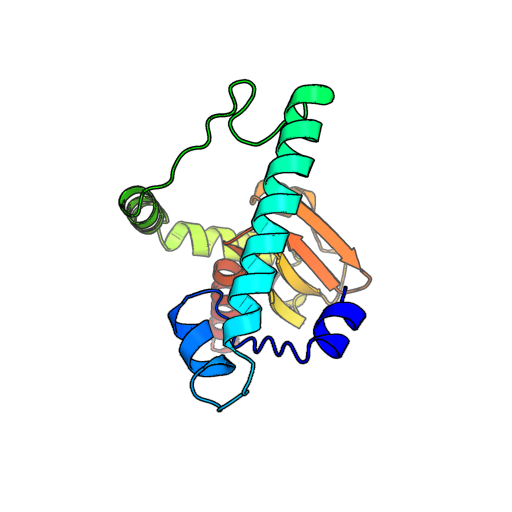 GLU A 1 101 ? -18.427 4.082 14.739 1.00 92.88 101 GLU A C 1
ATOM 786 O O . GLU A 1 101 ? -19.499 3.491 14.630 1.00 92.88 101 GLU A O 1
ATOM 791 N N . ALA A 1 102 ? -17.821 4.635 13.683 1.00 93.00 102 ALA A N 1
ATOM 792 C CA . ALA A 1 102 ? -18.392 4.613 12.338 1.00 93.00 102 ALA A CA 1
ATOM 793 C C . ALA A 1 102 ? -18.509 3.196 11.745 1.00 93.00 102 ALA A C 1
ATOM 795 O O . ALA A 1 102 ? -19.292 2.988 10.820 1.00 93.00 102 ALA A O 1
ATOM 796 N N . LEU A 1 103 ? -17.754 2.223 12.260 1.00 92.44 103 LEU A N 1
ATOM 797 C CA . LEU A 1 103 ? -17.842 0.811 11.877 1.00 92.44 103 LEU A CA 1
ATOM 798 C C . LEU A 1 103 ? -18.879 0.026 12.703 1.00 92.44 103 LEU A C 1
ATOM 800 O O . LEU A 1 103 ? -19.028 -1.174 12.488 1.00 92.44 103 LEU A O 1
ATOM 804 N N . GLY A 1 104 ? -19.607 0.680 13.612 1.00 89.81 104 GLY A N 1
ATOM 805 C CA . GLY A 1 104 ? -20.596 0.052 14.495 1.00 89.81 104 GLY A CA 1
ATOM 806 C C . GLY A 1 104 ? -20.091 -0.207 15.919 1.00 89.81 104 GLY A C 1
ATOM 807 O O . GLY A 1 104 ? -20.756 -0.896 16.685 1.00 89.81 104 GLY A O 1
ATOM 808 N N . GLY A 1 105 ? -18.933 0.349 16.292 1.00 90.94 105 GLY A N 1
ATOM 809 C CA . GLY A 1 105 ? -18.344 0.199 17.624 1.00 90.94 105 GLY A CA 1
ATOM 810 C C . GLY A 1 105 ? -17.601 -1.125 17.824 1.00 90.94 105 GLY A C 1
ATOM 811 O O . GLY A 1 105 ? -17.540 -1.969 16.933 1.00 90.94 105 GLY A O 1
ATOM 812 N N . GLU A 1 106 ? -17.016 -1.308 19.012 1.00 88.38 106 GLU A N 1
ATOM 813 C CA . GLU A 1 106 ? -16.181 -2.477 19.345 1.00 8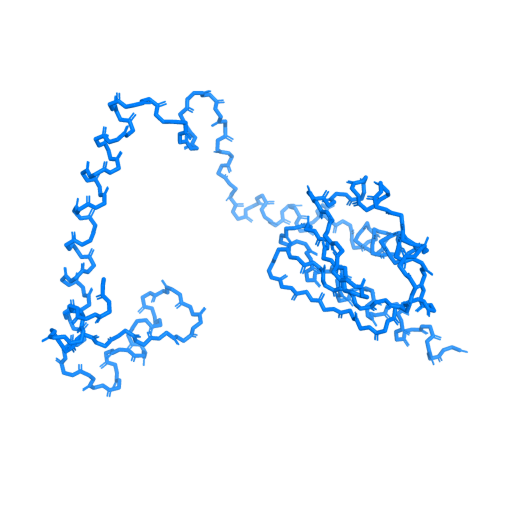8.38 106 GLU A CA 1
ATOM 814 C C . GLU A 1 106 ? -16.917 -3.810 19.160 1.00 88.38 106 GLU A C 1
ATOM 816 O O . GLU A 1 106 ? -16.360 -4.750 18.599 1.00 88.38 106 GLU A O 1
ATOM 821 N N . SER A 1 107 ? -18.188 -3.880 19.559 1.00 88.94 107 SER A N 1
ATOM 822 C CA . SER A 1 107 ? -18.996 -5.101 19.476 1.00 88.94 107 SER A CA 1
ATOM 823 C C . SER A 1 107 ? -19.255 -5.571 18.042 1.00 88.94 107 SER A C 1
ATOM 825 O O . SER A 1 107 ? -19.551 -6.749 17.826 1.00 88.94 107 SER A O 1
ATOM 827 N N . ASN A 1 108 ? -19.142 -4.675 17.056 1.00 92.50 108 ASN A N 1
ATOM 828 C CA . ASN A 1 108 ? -19.341 -5.012 15.654 1.00 92.50 108 ASN A CA 1
ATOM 829 C C . ASN A 1 108 ? -18.049 -5.465 14.955 1.00 92.50 108 ASN A C 1
ATOM 831 O O . ASN A 1 108 ? -18.118 -5.998 13.850 1.00 92.50 108 ASN A O 1
ATOM 835 N N . LEU A 1 109 ? -16.878 -5.276 15.570 1.00 91.69 109 LEU A N 1
ATOM 836 C CA . LEU A 1 109 ? -15.575 -5.568 14.973 1.00 91.69 109 LEU A CA 1
ATOM 837 C C . LEU A 1 109 ? -15.111 -6.981 15.333 1.00 91.69 109 LEU A C 1
ATOM 839 O O . LEU A 1 109 ? -14.869 -7.286 16.496 1.00 91.69 109 LEU A O 1
ATOM 843 N N . LYS A 1 110 ? -14.922 -7.841 14.327 1.00 92.00 110 LYS A N 1
ATOM 844 C CA . LYS A 1 110 ? -14.351 -9.185 14.520 1.00 92.00 110 LYS A CA 1
ATOM 845 C C . LYS A 1 110 ? -12.845 -9.200 14.313 1.00 92.00 110 LYS A C 1
ATOM 847 O O . LYS A 1 110 ? -12.102 -9.749 15.123 1.00 92.00 110 LYS A O 1
ATOM 852 N N . HIS A 1 111 ? -12.395 -8.611 13.209 1.00 91.94 111 HIS A N 1
ATOM 853 C CA . HIS A 1 111 ? -10.987 -8.592 12.843 1.00 91.94 111 HIS A CA 1
ATOM 854 C C . HIS A 1 111 ? -10.616 -7.263 12.191 1.00 91.94 111 HIS A C 1
ATOM 856 O O . HIS A 1 111 ? -11.301 -6.803 11.280 1.00 91.94 111 HIS A O 1
ATOM 862 N N . VAL A 1 112 ? -9.525 -6.648 12.650 1.00 93.44 112 VAL A N 1
ATOM 863 C CA . VAL A 1 112 ? -9.046 -5.353 12.154 1.00 93.44 112 VAL A CA 1
ATOM 864 C C . VAL A 1 112 ? -7.609 -5.502 11.673 1.00 93.44 112 VAL A C 1
ATOM 866 O O . VAL A 1 112 ? -6.682 -5.670 12.471 1.00 93.44 112 VAL A O 1
ATOM 869 N N . ASP A 1 113 ? -7.429 -5.391 10.361 1.00 93.19 113 ASP A N 1
ATOM 870 C CA . ASP A 1 113 ? -6.140 -5.457 9.682 1.00 93.19 113 ASP A CA 1
ATOM 871 C C . ASP A 1 113 ? -5.945 -4.261 8.733 1.00 93.19 113 ASP A C 1
ATOM 873 O O . ASP A 1 113 ? -6.869 -3.505 8.439 1.00 93.19 113 ASP A O 1
ATOM 877 N N . ALA A 1 114 ? -4.729 -4.035 8.245 1.00 91.06 114 ALA A N 1
ATOM 878 C CA . ALA A 1 114 ? -4.455 -3.004 7.256 1.00 91.06 114 ALA A CA 1
ATOM 879 C C . ALA A 1 114 ? -3.367 -3.425 6.271 1.00 91.06 114 ALA A C 1
ATOM 881 O O . ALA A 1 114 ? -2.311 -3.934 6.630 1.00 91.06 114 ALA A O 1
ATOM 882 N N . CYS A 1 115 ? -3.607 -3.113 5.002 1.00 86.75 115 CYS A N 1
ATOM 883 C CA . CYS A 1 115 ? -2.571 -3.035 3.980 1.00 86.75 115 CYS A CA 1
ATOM 884 C C . CYS A 1 115 ? -1.937 -1.632 3.969 1.00 86.75 115 CYS A C 1
ATOM 886 O O . CYS A 1 115 ? -2.350 -0.737 4.704 1.00 86.75 115 CYS A O 1
ATOM 888 N N . PHE A 1 116 ? -1.000 -1.391 3.042 1.00 79.56 116 PHE A N 1
ATOM 889 C CA . PHE A 1 116 ? -0.320 -0.095 2.901 1.00 79.56 116 PHE A CA 1
ATOM 890 C C . PHE A 1 116 ? -1.277 1.107 2.768 1.00 79.56 116 PHE A C 1
ATOM 892 O O . PHE A 1 116 ? -1.019 2.165 3.334 1.00 79.56 116 PHE A O 1
ATOM 899 N N . THR A 1 117 ? -2.393 0.957 2.042 1.00 91.25 117 THR A N 1
ATOM 900 C CA . THR A 1 117 ? -3.346 2.058 1.787 1.00 91.25 117 THR A CA 1
ATOM 901 C C . THR A 1 117 ? -4.774 1.808 2.255 1.00 91.25 117 THR A C 1
ATOM 903 O O . THR A 1 117 ? -5.618 2.692 2.098 1.00 91.25 117 THR A O 1
ATOM 906 N N . ARG A 1 118 ? -5.064 0.614 2.780 1.00 94.25 118 ARG A N 1
ATOM 907 C CA . ARG A 1 118 ? -6.426 0.150 3.064 1.00 94.25 118 ARG A CA 1
ATOM 908 C C . ARG A 1 118 ? -6.520 -0.424 4.466 1.00 94.25 118 ARG A C 1
ATOM 910 O O . ARG A 1 118 ? -5.798 -1.369 4.763 1.00 94.25 118 ARG A O 1
ATOM 917 N N . LEU A 1 119 ? -7.441 0.099 5.266 1.00 94.69 119 LEU A N 1
ATOM 918 C CA . LEU A 1 119 ? -7.906 -0.517 6.503 1.00 94.69 119 LEU A CA 1
ATOM 919 C C . LEU A 1 119 ? -8.958 -1.568 6.136 1.00 94.69 119 LEU A C 1
ATOM 921 O O . LEU A 1 119 ? -9.939 -1.241 5.468 1.00 94.69 119 LEU A O 1
ATOM 925 N N . ARG A 1 120 ? -8.718 -2.822 6.514 1.00 95.19 120 ARG A N 1
ATOM 926 C CA . ARG A 1 120 ? -9.592 -3.971 6.274 1.00 95.19 120 ARG A CA 1
ATOM 927 C C . ARG A 1 120 ? -10.215 -4.403 7.587 1.00 95.19 120 ARG A C 1
ATOM 929 O O . ARG A 1 120 ? -9.508 -4.699 8.543 1.00 95.19 120 ARG A O 1
ATOM 936 N N . VAL A 1 121 ? -11.533 -4.439 7.617 1.00 94.62 121 VAL A N 1
ATOM 937 C CA . VAL A 1 121 ? -12.284 -4.726 8.828 1.00 94.62 121 VAL A CA 1
ATOM 938 C C . VAL A 1 121 ? -13.326 -5.779 8.523 1.00 94.62 121 VAL A C 1
ATOM 940 O O . VAL A 1 121 ? -14.168 -5.578 7.651 1.00 94.62 121 VAL A O 1
ATOM 943 N N . GLU A 1 122 ? -13.273 -6.886 9.247 1.00 94.69 122 GLU A N 1
ATOM 944 C CA . GLU A 1 122 ? -14.357 -7.856 9.284 1.00 94.69 122 GLU A CA 1
ATOM 945 C C . GLU A 1 122 ? -15.363 -7.429 10.355 1.00 94.69 122 GLU A C 1
ATOM 947 O O . GLU A 1 122 ? -14.995 -7.252 11.522 1.00 94.69 122 GLU A O 1
ATOM 952 N N . VAL A 1 123 ? -16.621 -7.258 9.954 1.00 94.19 123 VAL A N 1
ATOM 953 C CA . VAL A 1 123 ? -17.716 -6.831 10.829 1.00 94.19 123 VAL A CA 1
ATOM 954 C C . VAL A 1 123 ? -18.757 -7.930 11.030 1.00 94.19 123 VAL A C 1
ATOM 956 O O . VAL A 1 123 ? -18.939 -8.807 10.186 1.00 94.19 123 VAL A O 1
ATOM 959 N N . SER A 1 124 ? -19.493 -7.872 12.134 1.00 92.44 124 SER A N 1
ATOM 960 C CA . SER A 1 124 ? -20.637 -8.759 12.366 1.00 92.44 124 SER A CA 1
ATOM 961 C C . SER A 1 124 ? -21.861 -8.331 11.556 1.00 92.44 124 SER A C 1
ATOM 963 O O . SER A 1 124 ? -22.473 -9.166 10.897 1.00 92.44 124 SER A O 1
ATOM 965 N N . GLU A 1 125 ? -22.177 -7.038 11.551 1.00 91.56 125 GLU A N 1
ATOM 966 C CA . GLU A 1 125 ? -23.362 -6.457 10.930 1.00 91.56 125 GLU A CA 1
ATOM 967 C C . GLU A 1 125 ? -22.981 -5.269 10.038 1.00 91.56 125 GLU A C 1
ATOM 969 O O . GLU A 1 125 ? -22.381 -4.287 10.479 1.00 91.56 125 GLU A O 1
ATOM 974 N N . VAL A 1 126 ? -23.349 -5.346 8.759 1.00 88.62 126 VAL A N 1
ATOM 975 C CA . VAL A 1 126 ? -23.007 -4.325 7.758 1.00 88.62 126 VAL A CA 1
ATOM 976 C C . VAL A 1 126 ? -23.926 -3.107 7.883 1.00 88.62 126 VAL A C 1
ATOM 978 O O . VAL A 1 126 ? -23.520 -1.989 7.562 1.00 88.62 126 VAL A O 1
ATOM 981 N N . GLY A 1 127 ? -25.153 -3.299 8.384 1.00 87.31 127 GLY A N 1
ATOM 982 C CA . GLY A 1 127 ? -26.138 -2.228 8.557 1.00 87.31 127 GLY A CA 1
ATOM 983 C C . GLY A 1 127 ? -25.757 -1.162 9.590 1.00 87.31 127 GLY A C 1
ATOM 984 O O . GLY A 1 127 ? -26.299 -0.062 9.549 1.00 87.31 127 GLY A O 1
ATOM 985 N N . GLN A 1 128 ? -24.812 -1.451 10.489 1.00 86.62 128 GLN A N 1
ATOM 986 C CA . GLN A 1 128 ? -24.351 -0.514 11.524 1.00 86.62 128 GLN A CA 1
ATOM 987 C C . GLN A 1 128 ? -23.211 0.405 11.056 1.00 86.62 128 GLN A C 1
ATOM 989 O O . GLN A 1 128 ? -22.719 1.228 11.827 1.00 86.62 128 GLN A O 1
ATOM 994 N N . ILE A 1 129 ? -22.781 0.282 9.798 1.00 91.69 129 ILE A N 1
ATOM 995 C CA . ILE A 1 129 ? -21.642 1.028 9.262 1.00 91.69 129 ILE A CA 1
ATOM 996 C C . ILE A 1 129 ? -22.099 2.349 8.652 1.00 91.69 129 ILE A C 1
ATOM 998 O O . ILE A 1 129 ? -22.902 2.378 7.717 1.00 91.69 129 ILE A O 1
ATOM 1002 N N . ASN A 1 130 ? -21.479 3.440 9.093 1.00 93.00 130 ASN A N 1
ATOM 1003 C CA . ASN A 1 130 ? -21.658 4.766 8.523 1.00 93.00 130 ASN A CA 1
ATOM 1004 C C . ASN A 1 130 ? -20.535 5.101 7.523 1.00 93.00 130 ASN A C 1
ATOM 1006 O O . ASN A 1 130 ? -19.451 5.567 7.880 1.00 93.00 130 ASN A O 1
ATOM 1010 N N . GLU A 1 131 ? -20.805 4.879 6.236 1.00 91.75 131 GLU A N 1
ATOM 1011 C CA . GLU A 1 131 ? -19.847 5.156 5.157 1.00 91.75 131 GLU A CA 1
ATOM 1012 C C . GLU A 1 131 ? -19.546 6.638 4.961 1.00 91.75 131 GLU A C 1
ATOM 1014 O O . GLU A 1 131 ? -18.422 6.995 4.602 1.00 91.75 131 GLU A O 1
ATOM 1019 N N . GLU A 1 132 ? -20.547 7.496 5.152 1.00 91.56 132 GLU A N 1
ATOM 1020 C CA . GLU A 1 132 ? -20.387 8.942 5.016 1.00 91.56 132 GLU A CA 1
ATOM 1021 C C . GLU A 1 132 ? -19.410 9.443 6.070 1.00 91.56 132 GLU A C 1
ATOM 1023 O O . GLU A 1 132 ? -18.435 10.120 5.742 1.00 91.56 132 GLU A O 1
ATOM 1028 N N . ARG A 1 133 ? -19.570 8.971 7.310 1.00 91.50 133 ARG A N 1
ATOM 1029 C CA . ARG A 1 133 ? -18.657 9.286 8.402 1.00 91.50 133 ARG A CA 1
ATOM 1030 C C . ARG A 1 133 ? -17.233 8.807 8.129 1.00 91.50 133 ARG A C 1
ATOM 1032 O O . ARG A 1 133 ? -16.284 9.537 8.393 1.00 91.50 133 ARG A O 1
ATOM 1039 N N . LEU A 1 134 ? -17.050 7.617 7.556 1.00 91.88 134 LEU A N 1
ATOM 1040 C CA . LEU A 1 134 ? -15.715 7.130 7.181 1.00 91.88 134 LEU A CA 1
ATOM 1041 C C . LEU A 1 134 ? -15.046 8.020 6.119 1.00 91.88 134 LEU A C 1
ATOM 1043 O O . LEU A 1 134 ? -13.839 8.265 6.194 1.00 91.88 134 LEU A O 1
ATOM 1047 N N . LYS A 1 135 ? -15.817 8.543 5.156 1.00 90.19 135 LYS A N 1
ATOM 1048 C CA . LYS A 1 135 ? -15.321 9.506 4.158 1.00 90.19 135 LYS A CA 1
ATOM 1049 C C . LYS A 1 135 ? -14.969 10.852 4.797 1.00 90.19 135 LYS A C 1
ATOM 1051 O O . LYS A 1 135 ? -13.904 11.389 4.500 1.00 90.19 135 LYS A O 1
ATOM 1056 N N . GLU A 1 136 ? -15.791 11.354 5.721 1.00 90.12 136 GLU A N 1
ATOM 1057 C CA . GLU A 1 136 ? -15.498 12.568 6.506 1.00 90.12 136 GLU A CA 1
ATOM 1058 C C . GLU A 1 136 ? -14.208 12.439 7.325 1.00 90.12 136 GLU A C 1
ATOM 1060 O O . GLU A 1 136 ? -13.418 13.378 7.406 1.00 90.12 136 GLU A O 1
ATOM 1065 N N . LEU A 1 137 ? -13.954 11.253 7.887 1.00 88.88 137 LEU A N 1
ATOM 1066 C CA . LEU A 1 137 ? -12.736 10.937 8.642 1.00 88.88 137 LEU A CA 1
ATOM 1067 C C . LEU A 1 137 ? -11.494 10.769 7.740 1.00 88.88 137 LEU A C 1
ATOM 1069 O O . LEU A 1 137 ? -10.390 10.516 8.226 1.00 88.88 137 LEU A O 1
ATOM 1073 N N . GLY A 1 138 ? -11.645 10.952 6.425 1.00 86.19 138 GLY A N 1
ATOM 1074 C CA . GLY A 1 138 ? -10.548 11.016 5.465 1.00 86.19 138 GLY A CA 1
ATOM 1075 C C . GLY A 1 138 ? -10.318 9.737 4.664 1.00 86.19 138 GLY A C 1
ATOM 1076 O O . GLY A 1 138 ? -9.218 9.567 4.127 1.00 86.19 138 GLY A O 1
ATOM 1077 N N . ALA A 1 139 ? -11.307 8.841 4.578 1.00 91.75 139 ALA A N 1
ATOM 1078 C CA . ALA A 1 139 ? -11.269 7.743 3.620 1.00 91.75 139 ALA A CA 1
ATOM 1079 C C . ALA A 1 139 ? -11.523 8.272 2.199 1.00 91.75 139 ALA A C 1
ATOM 1081 O O . ALA A 1 139 ? -12.541 8.905 1.929 1.00 91.75 139 ALA A O 1
ATOM 1082 N N . ALA A 1 140 ? -10.632 7.951 1.260 1.00 89.56 140 ALA A N 1
ATOM 1083 C CA . ALA A 1 140 ? -10.826 8.250 -0.162 1.00 89.56 140 ALA A CA 1
ATOM 1084 C C . ALA A 1 140 ? -11.963 7.417 -0.784 1.00 89.56 140 ALA A C 1
ATOM 1086 O O . ALA A 1 140 ? -12.528 7.779 -1.812 1.00 89.56 140 ALA A O 1
ATOM 1087 N N . GLY A 1 141 ? -12.293 6.290 -0.158 1.00 90.12 141 GLY A N 1
ATOM 1088 C CA . GLY A 1 141 ? -13.374 5.409 -0.563 1.00 90.12 141 GLY A CA 1
ATOM 1089 C C . GLY A 1 141 ? -13.584 4.299 0.457 1.00 90.12 141 GLY A C 1
ATOM 1090 O O . GLY A 1 141 ? -12.675 3.968 1.224 1.00 90.12 141 GLY A O 1
ATOM 1091 N N . VAL A 1 142 ? -14.790 3.738 0.448 1.00 92.88 142 VAL A N 1
ATOM 1092 C CA . VAL A 1 142 ? -15.194 2.598 1.273 1.00 92.88 142 VAL A CA 1
ATOM 1093 C C . VAL A 1 142 ? -15.770 1.542 0.339 1.00 92.88 142 VAL A C 1
ATOM 1095 O O . VAL A 1 142 ? -16.568 1.863 -0.539 1.00 92.88 142 VAL A O 1
ATOM 1098 N N . VAL A 1 143 ? -15.318 0.301 0.489 1.00 92.62 143 VAL A N 1
ATOM 1099 C CA . VAL A 1 143 ? -15.788 -0.849 -0.288 1.00 92.62 143 VAL A CA 1
ATOM 1100 C C . VAL A 1 143 ? -16.341 -1.881 0.681 1.00 92.62 143 VAL A C 1
ATOM 1102 O O . VAL A 1 143 ? -15.643 -2.252 1.625 1.00 92.62 143 VAL A O 1
ATOM 1105 N N . LYS A 1 144 ? -17.562 -2.361 0.433 1.00 91.06 144 LYS A N 1
ATOM 1106 C CA . LYS A 1 144 ? -18.179 -3.456 1.190 1.00 91.06 144 LYS A CA 1
ATOM 1107 C C . LYS A 1 144 ? -18.227 -4.707 0.327 1.00 91.06 144 LYS A C 1
ATOM 1109 O O . LYS A 1 144 ? -18.686 -4.645 -0.812 1.00 91.06 144 LYS A O 1
ATOM 1114 N N . VAL A 1 145 ? -17.758 -5.820 0.873 1.00 89.12 145 VAL A N 1
ATOM 1115 C CA . VAL A 1 145 ? -17.878 -7.151 0.276 1.00 89.12 145 VAL A CA 1
ATOM 1116 C C . VAL A 1 145 ? -18.325 -8.089 1.384 1.00 89.12 145 VAL A C 1
ATOM 1118 O O . VAL A 1 145 ? -17.524 -8.446 2.246 1.00 89.12 145 VAL A O 1
ATOM 1121 N N . ASP A 1 146 ? -19.608 -8.442 1.387 1.00 90.19 146 ASP A N 1
ATOM 1122 C CA . ASP A 1 146 ? -20.245 -9.190 2.472 1.00 90.19 146 ASP A CA 1
ATOM 1123 C C . ASP A 1 146 ? -19.945 -8.538 3.835 1.00 90.19 146 ASP A C 1
ATOM 1125 O O . ASP A 1 146 ? -20.211 -7.354 4.031 1.00 90.19 146 ASP A O 1
ATOM 1129 N N . HIS A 1 147 ? -19.321 -9.278 4.750 1.00 92.06 147 HIS A N 1
ATOM 1130 C CA . HIS A 1 147 ? -18.908 -8.818 6.076 1.00 92.06 147 HIS A CA 1
ATOM 1131 C C . HIS A 1 147 ? -17.525 -8.142 6.109 1.00 92.06 147 HIS A C 1
ATOM 1133 O O . HIS A 1 147 ? -17.023 -7.817 7.181 1.00 92.06 147 HIS A O 1
ATOM 1139 N N . ASN A 1 148 ? -16.883 -7.927 4.957 1.00 92.88 148 ASN A N 1
ATOM 1140 C CA . ASN A 1 148 ? -15.559 -7.314 4.858 1.00 92.88 148 ASN A CA 1
ATOM 1141 C C . ASN A 1 148 ? -15.643 -5.885 4.323 1.00 92.88 148 ASN A C 1
ATOM 1143 O O . ASN A 1 148 ? -16.085 -5.631 3.200 1.00 92.88 148 ASN A O 1
ATOM 1147 N N . ILE A 1 149 ? -15.122 -4.949 5.106 1.00 94.62 149 ILE A N 1
ATOM 1148 C CA . ILE A 1 149 ? -15.102 -3.522 4.808 1.00 94.62 149 ILE A CA 1
ATOM 1149 C C . ILE A 1 149 ? -13.674 -3.092 4.521 1.00 94.62 149 ILE A C 1
ATOM 1151 O O . ILE A 1 149 ? -12.754 -3.398 5.276 1.00 94.62 149 ILE A O 1
ATOM 1155 N N . GLN A 1 150 ? -13.475 -2.364 3.426 1.00 94.12 150 GLN A N 1
ATOM 1156 C CA . GLN A 1 150 ? -12.185 -1.784 3.072 1.00 94.12 150 GLN A CA 1
ATOM 1157 C C . GLN A 1 150 ? -12.311 -0.269 2.967 1.00 94.12 150 GLN A C 1
ATOM 1159 O O . GLN A 1 150 ? -12.870 0.244 1.999 1.00 94.12 150 GLN A O 1
ATOM 1164 N N . ALA A 1 151 ? -11.751 0.443 3.939 1.00 94.06 151 ALA A N 1
ATOM 1165 C CA . ALA A 1 151 ? -11.665 1.897 3.929 1.00 94.06 151 ALA A CA 1
ATOM 1166 C C . ALA A 1 151 ? -10.260 2.342 3.491 1.00 94.06 151 ALA A C 1
ATOM 1168 O O . ALA A 1 151 ? -9.244 1.894 4.027 1.00 94.06 151 ALA A O 1
ATOM 1169 N N . ILE A 1 152 ? -10.180 3.210 2.481 1.00 94.75 152 ILE A N 1
ATOM 1170 C CA . ILE A 1 152 ? -8.916 3.632 1.863 1.00 94.75 152 ILE A CA 1
ATOM 1171 C C . ILE A 1 152 ? -8.419 4.913 2.544 1.00 94.75 152 ILE A C 1
ATOM 1173 O O . ILE A 1 152 ? -8.768 6.013 2.124 1.00 94.75 152 ILE A O 1
ATOM 1177 N N . PHE A 1 153 ? -7.584 4.789 3.578 1.00 91.00 153 PHE A N 1
ATOM 1178 C CA . PHE A 1 153 ? -7.013 5.935 4.310 1.00 91.00 153 PHE A CA 1
ATOM 1179 C C . PHE A 1 153 ? -5.603 6.338 3.839 1.00 91.00 153 PHE A C 1
ATOM 1181 O O . PHE A 1 153 ? -4.980 7.247 4.402 1.00 91.00 153 PHE A O 1
ATOM 1188 N N . GLY A 1 154 ? -5.067 5.655 2.820 1.00 89.12 154 GLY A N 1
ATOM 1189 C CA . GLY A 1 154 ? -3.690 5.845 2.364 1.00 89.12 154 GLY A CA 1
ATOM 1190 C C . GLY A 1 154 ? -2.685 5.351 3.408 1.00 89.12 154 GLY A C 1
ATOM 1191 O O . GLY A 1 154 ? -3.004 4.466 4.204 1.00 89.12 154 GLY A O 1
ATOM 1192 N N . GLY A 1 155 ? -1.488 5.943 3.442 1.00 86.38 155 GLY A N 1
ATOM 1193 C CA . GLY A 1 155 ? -0.390 5.527 4.334 1.00 86.38 155 GLY A CA 1
ATOM 1194 C C . GLY A 1 155 ? -0.676 5.621 5.843 1.00 86.38 155 GLY A C 1
ATOM 1195 O O . GLY A 1 155 ? 0.172 5.250 6.646 1.00 86.38 155 GLY A O 1
ATOM 1196 N N . ARG A 1 156 ? -1.861 6.105 6.243 1.00 86.88 156 ARG A N 1
ATOM 1197 C CA . ARG A 1 156 ? -2.329 6.153 7.639 1.00 86.88 156 ARG A CA 1
ATOM 1198 C C . ARG A 1 156 ? -3.083 4.893 8.078 1.00 86.88 156 ARG A C 1
ATOM 1200 O O . ARG A 1 156 ? -3.360 4.745 9.262 1.00 86.88 156 ARG A O 1
ATOM 1207 N N . SER A 1 157 ? -3.398 3.983 7.154 1.00 89.75 157 SER A N 1
ATOM 1208 C CA . SER A 1 157 ? -4.224 2.796 7.435 1.00 89.75 157 SER A CA 1
ATOM 1209 C C . SER A 1 157 ? -3.629 1.902 8.528 1.00 89.75 157 SER A C 1
ATOM 1211 O O . SER A 1 157 ? -4.352 1.467 9.420 1.00 89.75 157 SER A O 1
ATOM 1213 N N . ASP A 1 158 ? -2.309 1.689 8.509 1.00 89.44 158 ASP A N 1
ATOM 1214 C CA . ASP A 1 158 ? -1.626 0.889 9.534 1.00 89.44 158 ASP A CA 1
ATOM 1215 C C . ASP A 1 158 ? -1.648 1.564 10.916 1.00 89.44 158 ASP A C 1
ATOM 1217 O O . ASP A 1 158 ? -1.847 0.900 11.932 1.00 89.44 158 ASP A O 1
ATOM 1221 N N . LEU A 1 159 ? -1.536 2.898 10.957 1.00 90.31 159 LEU A N 1
ATOM 1222 C CA . LEU A 1 159 ? -1.615 3.668 12.203 1.00 90.31 159 LEU A CA 1
ATOM 1223 C C . LEU A 1 159 ? -2.994 3.526 12.857 1.00 90.31 159 LEU A C 1
ATOM 1225 O O . LEU A 1 159 ? -3.072 3.270 14.056 1.00 90.31 159 LEU A O 1
ATOM 1229 N N . TYR A 1 160 ? -4.070 3.639 12.072 1.00 92.88 160 TYR A N 1
ATOM 1230 C CA . TYR A 1 160 ? -5.432 3.474 12.583 1.00 92.88 160 TYR A CA 1
ATOM 1231 C C . TYR A 1 160 ? -5.703 2.044 13.052 1.00 92.88 160 TYR A C 1
ATOM 1233 O O . TYR A 1 160 ? -6.256 1.868 14.132 1.00 92.88 160 TYR A O 1
ATOM 1241 N N . LYS A 1 161 ? -5.248 1.024 12.311 1.00 93.69 161 LYS A N 1
ATOM 1242 C CA . LYS A 1 161 ? -5.335 -0.385 12.734 1.00 93.69 161 LYS A CA 1
ATOM 1243 C C . LYS A 1 161 ? -4.683 -0.606 14.099 1.00 93.69 161 LYS A C 1
ATOM 1245 O O . LYS A 1 161 ? -5.283 -1.219 14.979 1.00 93.69 161 LYS A O 1
ATOM 1250 N N . ASN A 1 162 ? -3.451 -0.125 14.271 1.00 92.06 162 ASN A N 1
ATOM 1251 C CA . ASN A 1 162 ? -2.705 -0.318 15.514 1.00 92.06 162 ASN A CA 1
ATOM 1252 C C . ASN A 1 162 ? -3.414 0.343 16.703 1.00 92.06 162 ASN A C 1
ATOM 1254 O O . ASN A 1 162 ? -3.486 -0.257 17.773 1.00 92.06 162 ASN A O 1
ATOM 1258 N N . GLU A 1 163 ? -3.976 1.536 16.508 1.00 92.31 163 GLU A N 1
ATOM 1259 C CA . GLU A 1 163 ? -4.671 2.262 17.571 1.00 92.31 163 GLU A CA 1
ATOM 1260 C C . GLU A 1 163 ? -6.053 1.667 17.890 1.00 92.31 163 GLU A C 1
ATOM 1262 O O . GLU A 1 163 ? -6.389 1.517 19.060 1.00 92.31 163 GLU A O 1
ATOM 1267 N N . ILE A 1 164 ? -6.817 1.223 16.885 1.00 93.00 164 ILE A N 1
ATOM 1268 C CA . ILE A 1 164 ? -8.080 0.488 17.088 1.00 93.00 164 ILE A CA 1
ATOM 1269 C C . ILE A 1 164 ? -7.825 -0.792 17.891 1.00 93.00 164 ILE A C 1
ATOM 1271 O O . ILE A 1 164 ? -8.462 -1.020 18.915 1.00 93.00 164 ILE A O 1
ATOM 1275 N N . ASN A 1 165 ? -6.837 -1.595 17.485 1.00 92.94 165 ASN A N 1
ATOM 1276 C CA . ASN A 1 165 ? -6.480 -2.824 18.196 1.00 92.94 165 ASN A CA 1
ATOM 1277 C C . ASN A 1 165 ? -5.961 -2.556 19.613 1.00 92.94 165 ASN A C 1
ATOM 1279 O O . ASN A 1 165 ? -6.121 -3.396 20.498 1.00 92.94 165 ASN A O 1
ATOM 1283 N N . ARG A 1 166 ? -5.330 -1.402 19.843 1.00 91.12 166 ARG A N 1
ATOM 1284 C CA . ARG A 1 166 ? -4.927 -0.972 21.180 1.00 91.12 166 ARG A CA 1
ATOM 1285 C C . ARG A 1 166 ? -6.144 -0.659 22.051 1.00 91.12 166 ARG A C 1
ATOM 1287 O O . ARG A 1 166 ? -6.198 -1.161 23.168 1.00 91.12 166 ARG A O 1
ATOM 1294 N N . ILE A 1 167 ? -7.110 0.103 21.537 1.00 89.62 167 ILE A N 1
ATOM 1295 C CA . ILE A 1 167 ? -8.349 0.446 22.255 1.00 89.62 167 ILE A CA 1
ATOM 1296 C C . ILE A 1 167 ? -9.127 -0.825 22.627 1.00 89.62 167 ILE A C 1
ATOM 1298 O O . ILE A 1 167 ? -9.493 -0.985 23.786 1.00 89.62 167 ILE A O 1
ATOM 1302 N N . ILE A 1 168 ? -9.285 -1.768 21.690 1.00 89.06 168 ILE A N 1
ATOM 1303 C CA . ILE A 1 168 ? -9.956 -3.058 21.937 1.00 89.06 168 ILE A CA 1
ATOM 1304 C C . ILE A 1 168 ? -9.242 -3.845 23.051 1.00 89.06 168 ILE A C 1
ATOM 1306 O O . ILE A 1 168 ? -9.870 -4.412 23.941 1.00 89.06 168 ILE A O 1
ATOM 1310 N N . LYS A 1 169 ? -7.904 -3.871 23.054 1.00 88.75 169 LYS A N 1
ATOM 1311 C CA . LYS A 1 169 ? -7.139 -4.552 24.114 1.00 88.75 169 LYS A CA 1
ATOM 1312 C C . LYS A 1 169 ? -7.266 -3.879 25.481 1.00 88.75 169 LYS A C 1
ATOM 1314 O O . LYS A 1 169 ? -7.308 -4.586 26.479 1.00 88.75 169 LYS A O 1
ATOM 1319 N N . GLU A 1 170 ? -7.286 -2.547 25.531 1.00 87.62 170 GLU A N 1
ATOM 1320 C CA . GLU A 1 170 ? -7.475 -1.778 26.773 1.00 87.62 170 GLU A CA 1
ATOM 1321 C C . GLU A 1 170 ? -8.895 -1.987 27.347 1.00 87.62 170 GLU A C 1
ATOM 1323 O O . GLU A 1 170 ? -9.043 -2.1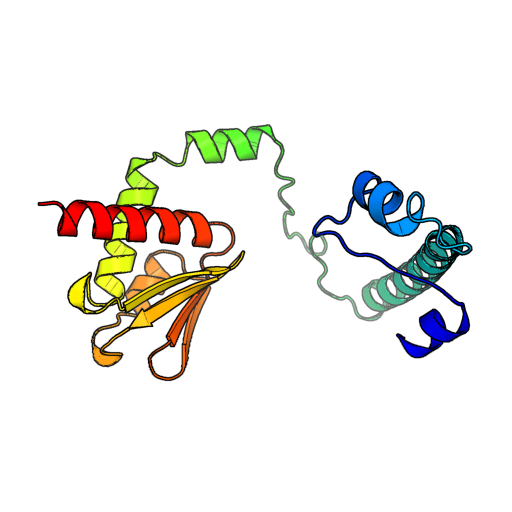48 28.558 1.00 87.62 170 GLU A O 1
ATOM 1328 N N . SER A 1 171 ? -9.910 -2.067 26.476 1.00 81.06 171 SER A N 1
ATOM 1329 C CA . SER A 1 171 ? -11.317 -2.340 26.817 1.00 81.06 171 SER A CA 1
ATOM 1330 C C . SER A 1 171 ? -11.501 -3.730 27.430 1.00 81.06 171 SER A C 1
ATOM 1332 O O . SER A 1 171 ? -12.037 -3.858 28.523 1.00 81.06 171 SER A O 1
ATOM 1334 N N . ASN A 1 172 ? -10.943 -4.770 26.800 1.00 77.56 172 ASN A N 1
ATOM 1335 C CA . ASN A 1 172 ? -11.046 -6.151 27.292 1.00 77.56 172 ASN A CA 1
ATOM 1336 C C . ASN A 1 172 ? -10.255 -6.427 28.588 1.00 77.56 172 ASN A C 1
ATOM 1338 O O . ASN A 1 172 ? -10.399 -7.498 29.177 1.00 77.56 172 ASN A O 1
ATOM 1342 N N . ALA A 1 173 ? -9.370 -5.514 28.995 1.00 68.38 173 ALA A N 1
ATOM 1343 C CA . ALA A 1 173 ? -8.562 -5.643 30.207 1.00 68.38 173 ALA A CA 1
ATOM 1344 C C . ALA A 1 173 ? -9.182 -4.952 31.438 1.00 68.38 173 ALA A C 1
ATOM 1346 O O . ALA A 1 173 ? -8.631 -5.092 32.532 1.00 68.38 173 ALA A O 1
ATOM 1347 N N . SER A 1 174 ? -10.274 -4.201 31.251 1.00 52.03 174 SER A N 1
ATOM 1348 C CA . SER A 1 174 ? -11.011 -3.470 32.295 1.00 52.03 174 SER A CA 1
ATOM 1349 C C . SER A 1 174 ? -12.308 -4.189 32.654 1.00 52.03 174 SER A C 1
ATOM 1351 O O . SER A 1 174 ? -12.706 -4.092 33.836 1.00 52.03 174 SER A O 1
#

pLDDT: mean 80.73, std 13.75, range [43.41, 95.19]